Protein AF-A0A962T170-F1 (afdb_monomer_lite)

Sequence (82 aa):
MTTYFVTRHPGAVDWAATEGLIVDIQAAHLDPQIIQAGDTVIGTLPIHLAAQVCERGGRYLHLSMEIPQEARGCELTVADLR

Foldseek 3Di:
DFEEEADPAVLVVVVCVVVVPDGPYYYPDDDLVVAAADYEYEEADDPVSCVSNVVRNYHYHYDDAPQPPVCPPPRDDNVRRD

pLDDT: mean 87.75, std 12.23, range [56.59, 98.31]

Structure (mmCIF, N/CA/C/O backbone):
data_AF-A0A962T170-F1
#
_entry.id   AF-A0A962T170-F1
#
loop_
_atom_site.group_PDB
_atom_site.id
_atom_site.type_symbol
_atom_site.label_atom_id
_atom_site.label_alt_id
_atom_site.label_comp_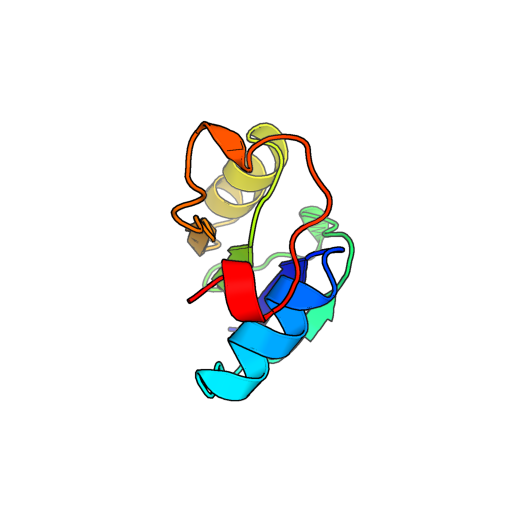id
_atom_site.label_asym_id
_atom_site.label_entity_id
_atom_site.label_seq_id
_atom_site.pdbx_PDB_ins_code
_atom_site.Cartn_x
_atom_site.Cartn_y
_atom_site.Cartn_z
_atom_site.occupancy
_atom_site.B_iso_or_equiv
_atom_site.auth_seq_id
_atom_site.auth_comp_id
_atom_site.auth_asym_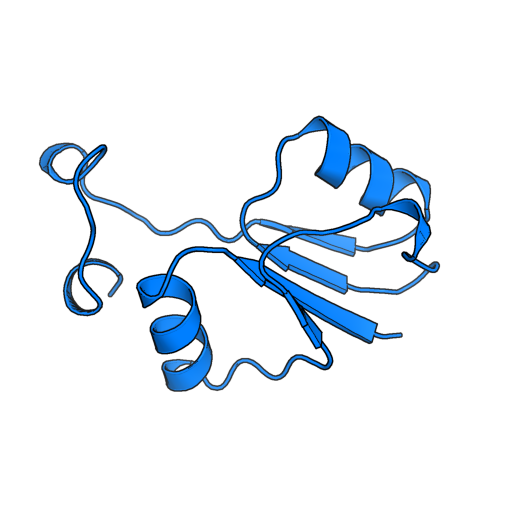id
_atom_site.auth_atom_id
_atom_site.pdbx_PDB_model_num
ATOM 1 N N . MET A 1 1 ? -15.074 2.966 6.411 1.00 92.12 1 MET A N 1
ATOM 2 C CA . MET A 1 1 ? -14.074 2.034 5.871 1.00 92.12 1 MET A CA 1
ATOM 3 C C . MET A 1 1 ? -13.679 2.567 4.520 1.00 92.12 1 MET A C 1
ATOM 5 O O . MET A 1 1 ? -14.512 2.559 3.624 1.00 92.12 1 MET A O 1
ATOM 9 N N . THR A 1 2 ? -12.456 3.068 4.435 1.00 97.62 2 THR A N 1
ATOM 10 C CA . THR A 1 2 ? -11.868 3.677 3.244 1.00 97.62 2 THR A CA 1
ATOM 11 C C . THR A 1 2 ? -10.704 2.810 2.772 1.00 97.62 2 THR A C 1
ATOM 13 O O . THR A 1 2 ? -9.893 2.356 3.584 1.00 97.62 2 THR A O 1
ATOM 16 N N . THR A 1 3 ? -10.616 2.570 1.468 1.00 97.56 3 THR A N 1
ATOM 17 C CA . THR A 1 3 ? -9.506 1.867 0.823 1.00 97.56 3 THR A CA 1
ATOM 18 C C . THR A 1 3 ? -8.565 2.878 0.181 1.00 97.56 3 THR A C 1
ATOM 20 O O . THR A 1 3 ? -8.931 3.584 -0.758 1.00 97.56 3 THR A O 1
ATOM 23 N N . TYR A 1 4 ? -7.335 2.928 0.678 1.00 97.88 4 TYR A N 1
ATOM 24 C CA . TYR A 1 4 ? -6.263 3.773 0.174 1.00 97.88 4 TYR A CA 1
ATOM 25 C C . TYR A 1 4 ? -5.336 2.966 -0.734 1.00 97.88 4 TYR A C 1
ATOM 27 O O . TYR A 1 4 ? -4.897 1.880 -0.355 1.00 97.88 4 TYR A O 1
ATOM 35 N N . PHE A 1 5 ? -4.965 3.526 -1.882 1.00 97.00 5 PHE A N 1
ATOM 36 C CA . PHE A 1 5 ? -3.856 3.053 -2.705 1.00 97.00 5 PHE A CA 1
ATOM 37 C C . PHE A 1 5 ? -2.716 4.066 -2.669 1.00 97.00 5 PHE A C 1
ATOM 39 O O . PHE A 1 5 ? -2.844 5.186 -3.170 1.00 97.00 5 PHE A O 1
ATOM 46 N N . VAL A 1 6 ? -1.603 3.683 -2.045 1.00 96.19 6 VAL A N 1
ATOM 47 C CA . VAL A 1 6 ? -0.463 4.567 -1.805 1.00 96.19 6 VAL A CA 1
ATOM 48 C C . VAL A 1 6 ? 0.706 4.158 -2.689 1.00 96.19 6 VAL A C 1
ATOM 50 O O . VAL A 1 6 ? 1.403 3.178 -2.418 1.00 96.19 6 VAL A O 1
ATOM 53 N N . THR A 1 7 ? 0.937 4.926 -3.751 1.00 91.81 7 THR A N 1
ATOM 54 C CA . THR A 1 7 ? 2.062 4.716 -4.663 1.00 91.81 7 THR A CA 1
ATOM 55 C C . THR A 1 7 ? 2.483 6.014 -5.340 1.00 91.81 7 THR A C 1
ATOM 57 O O . THR A 1 7 ? 1.660 6.850 -5.707 1.00 91.81 7 THR A O 1
ATOM 60 N N . ARG A 1 8 ? 3.793 6.164 -5.542 1.00 88.06 8 ARG A N 1
ATOM 61 C CA . ARG A 1 8 ? 4.392 7.219 -6.376 1.00 88.06 8 ARG A CA 1
ATOM 62 C C . ARG A 1 8 ? 4.789 6.725 -7.769 1.00 88.06 8 ARG A C 1
ATOM 64 O O . ARG A 1 8 ? 5.283 7.513 -8.564 1.00 88.06 8 ARG A O 1
ATOM 71 N N . HIS A 1 9 ? 4.653 5.424 -8.029 1.00 84.81 9 HIS A N 1
ATOM 72 C CA . HIS A 1 9 ? 5.126 4.787 -9.253 1.00 84.81 9 HIS A CA 1
ATOM 73 C C . HIS A 1 9 ? 4.001 4.745 -10.293 1.00 84.81 9 HIS A C 1
ATOM 75 O O . HIS A 1 9 ? 3.005 4.063 -10.039 1.00 84.81 9 HIS A O 1
ATOM 81 N N . PRO A 1 10 ? 4.154 5.404 -11.458 1.00 79.88 10 PRO A N 1
ATOM 82 C CA . PRO A 1 10 ? 3.141 5.395 -12.515 1.00 79.88 10 PRO A CA 1
ATOM 83 C C . PRO A 1 10 ? 2.761 3.978 -12.956 1.00 79.88 10 PRO A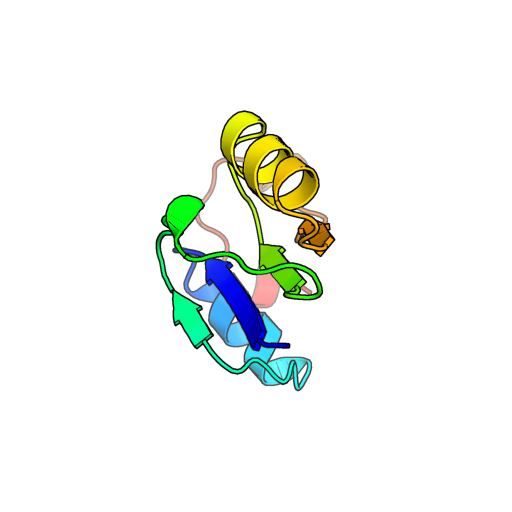 C 1
ATOM 85 O O . PRO A 1 10 ? 1.581 3.667 -13.046 1.00 79.88 10 PRO A O 1
ATOM 88 N N . GLY A 1 11 ? 3.740 3.074 -13.082 1.00 81.25 11 GLY A N 1
ATOM 89 C CA . GLY A 1 11 ? 3.473 1.681 -13.451 1.00 81.25 11 GLY A CA 1
ATOM 90 C C . GLY A 1 11 ? 2.560 0.935 -12.470 1.00 81.25 11 GLY A C 1
ATOM 91 O O . GLY A 1 11 ? 1.750 0.121 -12.894 1.00 81.25 11 GLY A O 1
ATOM 92 N N . ALA A 1 12 ? 2.621 1.249 -11.172 1.00 84.69 12 ALA A N 1
ATOM 93 C CA . ALA A 1 12 ? 1.720 0.653 -10.182 1.00 84.69 12 ALA A CA 1
ATOM 94 C C . ALA A 1 12 ? 0.292 1.218 -10.277 1.00 84.69 12 ALA A C 1
ATOM 96 O O . ALA A 1 12 ? -0.664 0.517 -9.956 1.00 84.69 12 ALA A O 1
ATOM 97 N N . VAL A 1 13 ? 0.143 2.476 -10.709 1.00 85.88 13 VAL A N 1
ATOM 98 C CA . VAL A 1 13 ? -1.164 3.094 -10.987 1.00 85.88 13 VAL A CA 1
ATOM 99 C C . VAL A 1 13 ? -1.803 2.438 -12.203 1.00 85.88 13 VAL A C 1
ATOM 101 O O . VAL A 1 13 ? -2.952 2.010 -12.131 1.00 85.88 13 VAL A O 1
ATOM 104 N N . ASP A 1 14 ? -1.037 2.309 -13.285 1.00 85.06 14 ASP A N 1
ATOM 105 C CA . ASP A 1 14 ? -1.501 1.673 -14.515 1.00 85.06 14 ASP A CA 1
ATOM 106 C C . ASP A 1 14 ? -1.866 0.204 -14.267 1.00 85.06 14 ASP A C 1
ATOM 108 O O . ASP A 1 14 ? -2.946 -0.231 -14.661 1.00 85.06 14 ASP A O 1
ATOM 112 N N . TRP A 1 15 ? -1.022 -0.534 -13.536 1.00 86.06 15 TRP A N 1
ATOM 113 C CA . TRP A 1 15 ? -1.303 -1.909 -13.114 1.00 86.06 15 TRP A CA 1
ATOM 114 C C . TRP A 1 15 ? -2.602 -2.010 -12.298 1.00 86.06 15 TRP A C 1
ATOM 116 O O . TRP A 1 15 ? -3.465 -2.833 -12.595 1.00 86.06 15 TRP A O 1
ATOM 126 N N . ALA A 1 16 ? -2.795 -1.138 -11.303 1.00 88.12 16 ALA A N 1
ATOM 127 C CA . ALA A 1 16 ? -4.010 -1.139 -10.488 1.00 88.12 16 ALA A CA 1
ATOM 128 C C . ALA A 1 16 ? -5.268 -0.881 -11.333 1.00 88.12 16 ALA A C 1
ATOM 130 O O . ALA A 1 16 ? -6.303 -1.511 -11.109 1.00 88.12 16 ALA A O 1
ATOM 131 N N . ALA A 1 17 ? -5.174 0.004 -12.331 1.00 86.75 17 ALA A N 1
ATOM 132 C CA . ALA A 1 17 ? -6.258 0.258 -13.270 1.00 86.75 17 ALA A CA 1
ATOM 133 C C . ALA A 1 17 ? -6.549 -0.955 -14.170 1.00 86.75 17 ALA A C 1
ATOM 135 O O . ALA A 1 17 ? -7.719 -1.268 -14.395 1.00 86.75 17 ALA A O 1
ATOM 136 N N . THR A 1 18 ? -5.523 -1.664 -14.657 1.00 86.62 18 THR A N 1
ATOM 137 C CA . THR A 1 18 ? -5.717 -2.863 -15.492 1.00 86.62 18 THR A CA 1
ATOM 138 C C . THR A 1 18 ? -6.307 -4.037 -14.721 1.00 86.62 18 THR A C 1
ATOM 140 O O . THR A 1 18 ? -7.125 -4.767 -15.273 1.00 86.62 18 THR A O 1
ATOM 143 N N . GLU A 1 19 ? -5.949 -4.186 -13.446 1.00 87.12 19 GLU A N 1
ATOM 144 C CA . GLU A 1 19 ? -6.491 -5.228 -12.565 1.00 87.12 19 GLU A CA 1
ATOM 145 C C . GLU A 1 19 ? -7.897 -4.893 -12.033 1.00 87.12 19 GLU A C 1
ATOM 147 O O . GLU A 1 19 ? -8.526 -5.710 -11.360 1.00 87.12 19 GLU A O 1
ATOM 152 N N . GLY A 1 20 ? -8.413 -3.691 -12.318 1.00 89.69 20 GLY A N 1
ATOM 153 C CA . GLY A 1 20 ? -9.717 -3.245 -11.829 1.00 89.69 20 GLY A CA 1
ATOM 154 C C . GLY A 1 20 ? -9.749 -3.028 -10.315 1.00 89.69 20 GLY A C 1
ATOM 155 O O . GLY A 1 20 ? -10.787 -3.234 -9.684 1.00 89.69 20 GLY A O 1
ATOM 156 N N . LEU A 1 21 ? -8.621 -2.628 -9.717 1.00 89.50 21 LEU A N 1
ATOM 157 C CA . LEU A 1 21 ? -8.531 -2.356 -8.288 1.00 89.50 21 LEU A CA 1
ATOM 158 C C . LEU A 1 21 ? -9.415 -1.155 -7.919 1.00 89.50 21 LEU A C 1
ATOM 160 O O . LEU A 1 21 ? -9.150 -0.020 -8.312 1.00 89.50 21 LEU A O 1
ATOM 164 N N . ILE A 1 22 ? -10.458 -1.403 -7.126 1.00 90.88 22 ILE A N 1
ATOM 165 C CA . ILE A 1 22 ? -11.360 -0.358 -6.634 1.00 90.88 22 ILE A CA 1
ATOM 166 C C . ILE A 1 22 ? -10.787 0.212 -5.338 1.00 90.88 22 ILE A C 1
ATOM 168 O O . ILE A 1 22 ? -10.708 -0.489 -4.327 1.00 90.88 22 ILE A O 1
ATOM 172 N N . VAL A 1 23 ? -10.417 1.490 -5.365 1.00 94.31 23 VAL A N 1
ATOM 173 C CA . VAL A 1 23 ? -9.952 2.244 -4.195 1.00 94.31 23 VAL A CA 1
ATOM 174 C C . VAL A 1 23 ? -10.703 3.564 -4.081 1.00 94.31 23 VAL A C 1
ATOM 176 O O . VAL A 1 23 ? -11.098 4.149 -5.087 1.00 94.31 23 VAL A O 1
ATOM 179 N N . ASP A 1 24 ? -10.880 4.043 -2.853 1.00 96.69 24 ASP A N 1
ATOM 180 C CA . ASP A 1 24 ? -11.548 5.316 -2.578 1.00 96.69 24 ASP A CA 1
ATOM 181 C C . ASP A 1 24 ? -10.579 6.493 -2.735 1.00 96.69 24 ASP A C 1
ATOM 183 O O . ASP A 1 24 ? -10.956 7.572 -3.191 1.00 96.69 24 ASP A O 1
ATOM 187 N N . ILE A 1 25 ? -9.316 6.292 -2.337 1.00 96.00 25 ILE A N 1
ATOM 188 C CA . ILE A 1 25 ? -8.294 7.340 -2.324 1.00 96.00 25 ILE A CA 1
ATOM 189 C C . ILE A 1 25 ? -6.997 6.801 -2.912 1.00 96.00 25 ILE A C 1
ATOM 191 O O . ILE A 1 25 ? -6.381 5.893 -2.359 1.00 96.00 25 ILE A O 1
ATOM 195 N N . GLN A 1 26 ? -6.534 7.424 -3.993 1.00 95.00 26 GLN A N 1
ATOM 196 C CA . GLN A 1 26 ? -5.187 7.229 -4.517 1.00 95.00 26 GLN A CA 1
ATOM 197 C C . GLN A 1 26 ? -4.293 8.394 -4.080 1.00 95.00 26 GLN A C 1
ATOM 199 O O . GLN A 1 26 ? -4.628 9.557 -4.303 1.00 95.00 26 GLN A O 1
ATOM 204 N N . ALA A 1 27 ? -3.146 8.094 -3.472 1.00 94.50 27 ALA A N 1
ATOM 205 C CA . ALA A 1 27 ? -2.221 9.110 -2.979 1.00 94.50 27 ALA A CA 1
ATOM 206 C C . ALA A 1 27 ? -0.756 8.708 -3.183 1.00 94.50 27 ALA A C 1
ATOM 208 O O . ALA A 1 27 ? -0.396 7.538 -3.115 1.00 94.50 27 ALA A O 1
ATOM 209 N N . ALA A 1 28 ? 0.122 9.693 -3.378 1.00 93.00 28 ALA A N 1
ATOM 210 C CA . ALA A 1 28 ? 1.566 9.450 -3.444 1.00 93.00 28 ALA A CA 1
ATOM 211 C C . ALA A 1 28 ? 2.202 9.236 -2.059 1.00 93.00 28 ALA A C 1
ATOM 213 O O . ALA A 1 28 ? 3.242 8.591 -1.940 1.00 93.00 28 ALA A O 1
ATOM 214 N N . HIS A 1 29 ? 1.578 9.788 -1.017 1.00 94.06 29 HIS A N 1
ATOM 215 C CA . HIS A 1 29 ? 2.047 9.744 0.363 1.00 94.06 29 HIS A CA 1
ATOM 216 C C . HIS A 1 29 ? 0.871 9.462 1.293 1.00 94.06 29 HIS A C 1
ATOM 218 O O . HIS A 1 29 ? -0.256 9.867 1.008 1.00 94.06 29 HIS A O 1
ATOM 224 N N . LEU A 1 30 ? 1.156 8.807 2.415 1.00 96.00 30 LEU A N 1
ATOM 225 C CA . LEU A 1 30 ? 0.190 8.577 3.478 1.00 96.00 30 LEU A CA 1
ATOM 226 C C . LEU A 1 30 ? 0.614 9.338 4.729 1.00 96.00 30 LEU A C 1
ATOM 228 O O . LEU A 1 30 ? 1.720 9.127 5.227 1.00 96.00 30 LEU A O 1
ATOM 232 N N . ASP A 1 31 ? -0.288 10.157 5.259 1.00 96.44 31 ASP A N 1
ATOM 233 C CA . ASP A 1 31 ? -0.229 10.556 6.660 1.00 96.44 31 ASP A CA 1
ATOM 234 C C . ASP A 1 31 ? -0.967 9.491 7.488 1.00 96.44 31 ASP A C 1
ATOM 236 O O . ASP A 1 31 ? -2.190 9.395 7.395 1.00 96.44 31 ASP A O 1
ATOM 240 N N . PRO A 1 32 ? -0.274 8.663 8.287 1.00 93.56 32 PRO A N 1
ATOM 241 C CA . PRO A 1 32 ? -0.927 7.605 9.049 1.00 93.56 32 PRO A CA 1
ATOM 242 C C . PRO A 1 32 ? -1.907 8.143 10.103 1.00 93.56 32 PRO A C 1
ATOM 244 O O . PRO A 1 32 ? -2.733 7.374 10.583 1.00 93.56 32 PRO A O 1
ATOM 247 N N . GLN A 1 33 ? -1.861 9.434 10.463 1.00 96.56 33 GLN A N 1
ATOM 248 C CA . GLN A 1 33 ? -2.792 10.035 11.426 1.00 96.56 33 GLN A CA 1
ATOM 249 C C . GLN A 1 33 ? -4.244 10.054 10.934 1.00 96.56 33 GLN A C 1
ATOM 251 O O . GLN A 1 33 ? -5.153 10.100 11.760 1.0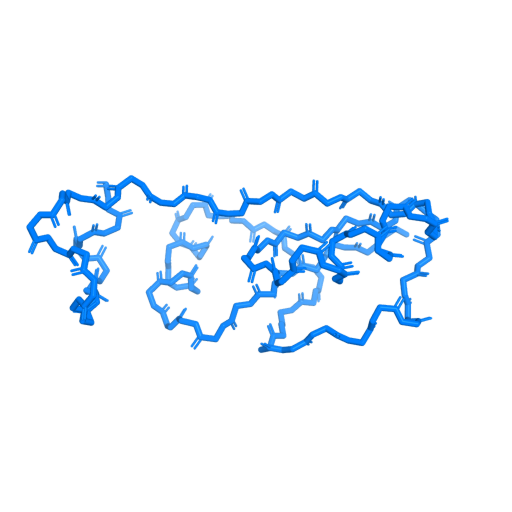0 96.56 33 GLN A O 1
ATOM 256 N N . ILE A 1 34 ? -4.475 10.001 9.618 1.00 97.00 34 ILE A N 1
ATOM 257 C CA . ILE A 1 34 ? -5.832 10.033 9.047 1.00 97.00 34 ILE A CA 1
ATOM 258 C C . ILE A 1 34 ? -6.530 8.669 9.087 1.00 97.00 34 ILE A C 1
ATOM 260 O O . ILE A 1 34 ? -7.729 8.590 8.828 1.00 97.00 34 ILE A O 1
ATOM 264 N N . ILE A 1 35 ? -5.785 7.597 9.375 1.00 98.06 35 ILE A N 1
ATOM 265 C CA . ILE A 1 35 ? -6.290 6.225 9.327 1.00 98.06 35 ILE A CA 1
ATOM 266 C C . ILE A 1 35 ? -7.249 5.969 10.481 1.00 98.06 35 ILE A C 1
ATOM 268 O O . ILE A 1 35 ? -6.912 6.187 11.647 1.00 98.06 35 ILE A O 1
ATOM 272 N N . GLN A 1 36 ? -8.423 5.439 10.144 1.00 97.94 36 GLN A N 1
ATOM 273 C CA . GLN A 1 36 ? -9.401 4.966 11.111 1.00 97.94 36 GLN A CA 1
ATOM 274 C C . GLN A 1 36 ? -9.434 3.437 11.173 1.00 97.94 36 GLN A C 1
ATOM 276 O O . GLN A 1 36 ? -9.045 2.734 10.236 1.00 97.94 36 GLN A O 1
ATOM 281 N N . ALA A 1 37 ? -9.924 2.910 12.295 1.00 98.00 37 ALA A N 1
ATOM 282 C CA . ALA A 1 37 ? -10.094 1.476 12.464 1.00 98.00 37 ALA A CA 1
ATOM 283 C C . ALA A 1 37 ? -11.002 0.902 11.362 1.00 98.00 37 ALA A C 1
ATOM 285 O O . ALA A 1 37 ? -12.094 1.410 11.102 1.00 98.00 37 ALA A O 1
ATOM 286 N N . GLY A 1 38 ? -10.540 -0.173 10.725 1.00 97.69 38 GLY A N 1
ATOM 287 C CA . GLY A 1 38 ? -11.213 -0.817 9.600 1.00 97.69 38 GLY A CA 1
ATOM 288 C C . GLY A 1 38 ? -10.815 -0.294 8.218 1.00 97.69 38 GLY A C 1
ATOM 289 O O . GLY A 1 38 ? -11.154 -0.949 7.237 1.00 97.69 38 GLY A O 1
ATOM 290 N N . ASP A 1 39 ? -10.084 0.819 8.101 1.00 98.31 39 ASP A N 1
ATOM 291 C CA . ASP A 1 39 ? -9.552 1.269 6.808 1.00 98.31 39 ASP A CA 1
ATOM 292 C C . ASP A 1 39 ? -8.541 0.269 6.239 1.00 98.31 39 ASP A C 1
ATOM 294 O O . ASP A 1 39 ? -7.862 -0.444 6.979 1.00 98.31 39 ASP A O 1
ATOM 298 N N . THR A 1 40 ? -8.420 0.217 4.912 1.00 98.25 40 THR A N 1
ATOM 299 C CA . THR A 1 40 ? -7.438 -0.627 4.221 1.00 98.25 40 THR A CA 1
ATOM 300 C C . THR A 1 40 ? -6.444 0.244 3.473 1.00 98.25 40 THR A C 1
ATOM 302 O O . THR A 1 40 ? -6.832 1.142 2.738 1.00 98.25 40 THR A O 1
ATOM 305 N N . VAL A 1 41 ? -5.154 -0.033 3.630 1.00 98.19 41 VAL A N 1
ATOM 306 C CA . VAL A 1 41 ? -4.067 0.672 2.951 1.00 98.19 41 VAL A CA 1
ATOM 307 C C . VAL A 1 41 ? -3.295 -0.320 2.097 1.00 98.19 41 VAL A C 1
ATOM 309 O O . VAL A 1 41 ? -2.697 -1.255 2.624 1.00 98.19 41 VAL A O 1
ATOM 312 N N . ILE A 1 42 ? -3.294 -0.101 0.787 1.00 96.88 42 ILE A N 1
ATOM 313 C CA . ILE A 1 42 ? -2.614 -0.920 -0.216 1.00 96.88 42 ILE A CA 1
ATOM 314 C C . ILE A 1 42 ? -1.424 -0.131 -0.757 1.00 96.88 42 ILE A C 1
ATOM 316 O O . ILE A 1 42 ? -1.584 1.019 -1.159 1.00 96.88 42 ILE A O 1
ATOM 320 N N . GLY A 1 43 ? -0.233 -0.725 -0.794 1.00 94.31 43 GLY A N 1
ATOM 321 C CA . GLY A 1 43 ? 0.930 -0.097 -1.425 1.00 94.31 43 GLY A CA 1
ATOM 322 C C . GLY A 1 43 ? 2.266 -0.528 -0.838 1.00 94.31 43 GLY A C 1
ATOM 323 O O . GLY A 1 43 ? 2.364 -1.500 -0.090 1.00 94.31 43 GLY A O 1
ATOM 324 N N . THR A 1 44 ? 3.316 0.217 -1.169 1.00 91.56 44 THR A N 1
ATOM 325 C CA . THR A 1 44 ? 4.680 -0.027 -0.682 1.00 91.56 44 THR A CA 1
ATOM 326 C C . THR A 1 44 ? 5.052 1.078 0.304 1.00 91.56 44 THR A C 1
ATOM 328 O O . THR A 1 44 ? 5.555 2.132 -0.083 1.00 91.56 44 THR A O 1
ATOM 331 N N . LEU A 1 45 ? 4.782 0.857 1.593 1.00 93.44 45 LEU A N 1
ATOM 332 C CA . LEU A 1 45 ? 5.103 1.814 2.653 1.00 93.44 45 LEU A CA 1
ATOM 333 C C . LEU A 1 45 ? 6.422 1.474 3.363 1.00 93.44 45 LEU A C 1
ATOM 335 O O . LEU A 1 45 ? 6.716 0.295 3.579 1.00 93.44 45 LEU A O 1
ATOM 339 N N . PRO A 1 46 ? 7.185 2.489 3.820 1.00 94.00 46 PRO A N 1
ATOM 340 C CA . PRO A 1 46 ? 8.185 2.299 4.861 1.00 94.00 46 PRO A CA 1
ATOM 341 C C . PRO A 1 46 ? 7.594 1.541 6.052 1.00 94.00 46 PRO A C 1
ATOM 343 O O . PRO A 1 46 ? 6.482 1.836 6.495 1.00 94.00 46 PRO A O 1
ATOM 346 N N . ILE A 1 47 ? 8.357 0.596 6.607 1.00 95.88 47 ILE A N 1
ATOM 347 C CA . ILE A 1 47 ? 7.853 -0.336 7.629 1.00 95.88 47 ILE A CA 1
ATOM 348 C C . ILE A 1 47 ? 7.252 0.366 8.857 1.00 95.88 47 ILE A C 1
ATOM 350 O O . ILE A 1 47 ? 6.256 -0.092 9.407 1.00 95.88 47 ILE A O 1
ATOM 354 N N . HIS A 1 48 ? 7.798 1.521 9.248 1.00 96.94 48 HIS A N 1
ATOM 355 C CA . HIS A 1 48 ? 7.285 2.300 10.376 1.00 96.94 48 HIS A CA 1
ATOM 356 C C . HIS A 1 48 ? 5.905 2.927 10.102 1.00 96.94 48 HIS A C 1
ATOM 358 O O . HIS A 1 48 ? 5.134 3.112 11.039 1.00 96.94 48 HIS A O 1
ATOM 364 N N . LEU A 1 49 ? 5.568 3.241 8.844 1.00 97.25 49 LEU A N 1
ATOM 365 C CA . LEU A 1 49 ? 4.229 3.717 8.475 1.00 97.25 49 LEU A CA 1
ATOM 366 C C . LEU A 1 49 ? 3.236 2.556 8.424 1.00 97.25 49 LEU A C 1
ATOM 368 O O . LEU A 1 49 ? 2.121 2.693 8.912 1.00 97.25 49 LEU A O 1
ATOM 372 N N . ALA A 1 50 ? 3.653 1.399 7.905 1.00 97.56 50 ALA A N 1
ATOM 373 C CA . ALA A 1 50 ? 2.833 0.189 7.931 1.00 97.56 50 ALA A CA 1
ATOM 374 C C . ALA A 1 50 ? 2.469 -0.227 9.370 1.00 97.56 50 ALA A C 1
ATOM 376 O O . ALA A 1 50 ? 1.309 -0.514 9.651 1.00 97.56 50 ALA A O 1
ATOM 377 N N . ALA A 1 51 ? 3.434 -0.186 10.296 1.00 98.06 51 ALA A N 1
ATOM 378 C CA . ALA A 1 51 ? 3.183 -0.439 11.716 1.00 98.06 51 ALA A CA 1
ATOM 379 C C . ALA A 1 51 ? 2.140 0.534 12.293 1.00 98.06 51 ALA A C 1
ATOM 381 O O . ALA A 1 51 ? 1.182 0.109 12.931 1.00 98.06 51 ALA A O 1
ATOM 382 N N . GLN A 1 52 ? 2.273 1.824 11.984 1.00 98.25 52 GLN A N 1
ATOM 383 C CA . GLN A 1 52 ? 1.348 2.870 12.419 1.00 98.25 52 GLN A CA 1
ATOM 384 C C . GLN A 1 52 ? -0.077 2.735 11.857 1.00 98.25 52 GLN A C 1
ATOM 386 O O . GLN A 1 52 ? -1.028 3.152 12.520 1.00 98.25 52 GLN A O 1
ATOM 391 N N . VAL A 1 53 ? -0.239 2.182 10.650 1.00 98.25 53 VAL A N 1
ATOM 392 C CA . VAL A 1 53 ? -1.555 1.820 10.094 1.00 98.25 53 VAL A CA 1
ATOM 393 C C . VAL A 1 53 ? -2.183 0.717 10.946 1.00 98.25 53 VAL A C 1
ATOM 395 O O . VAL A 1 53 ? -3.321 0.857 11.394 1.00 98.25 53 VAL A O 1
ATOM 398 N N . CYS A 1 54 ? -1.425 -0.350 11.215 1.00 98.00 54 CYS A N 1
ATOM 399 C CA . CYS A 1 54 ? -1.891 -1.488 12.007 1.00 98.00 54 CYS A CA 1
ATOM 400 C C . CYS A 1 54 ? -2.227 -1.100 13.456 1.00 98.00 54 CYS A C 1
ATOM 402 O O . CYS A 1 54 ? -3.260 -1.518 13.973 1.00 98.00 54 CYS A O 1
ATOM 404 N N . GLU A 1 55 ? -1.406 -0.265 14.103 1.00 98.25 55 GLU A N 1
ATOM 405 C CA . GLU A 1 55 ? -1.649 0.237 15.467 1.00 98.25 55 GLU A CA 1
ATOM 406 C C . GLU A 1 55 ? -2.968 1.011 15.590 1.00 98.25 55 GLU A C 1
ATOM 408 O O . GLU A 1 55 ? -3.627 0.953 16.626 1.00 98.25 55 GLU A O 1
ATOM 413 N N . ARG A 1 56 ? -3.391 1.699 14.523 1.00 98.06 56 ARG A N 1
ATOM 414 C CA . ARG A 1 56 ? -4.670 2.428 14.467 1.00 98.06 56 ARG A CA 1
ATOM 415 C C . ARG A 1 56 ? -5.870 1.540 14.135 1.00 98.06 56 ARG A C 1
ATOM 417 O O . ARG A 1 56 ? -6.986 2.037 14.002 1.00 98.06 56 ARG A O 1
ATOM 424 N N . GLY A 1 57 ? -5.661 0.232 13.994 1.00 98.06 57 GLY A N 1
ATOM 425 C CA . GLY A 1 57 ? -6.696 -0.719 13.595 1.00 98.06 57 GLY A CA 1
ATOM 426 C C . GLY A 1 57 ? -6.993 -0.711 12.094 1.00 98.06 57 GLY A C 1
ATOM 427 O O . GLY A 1 57 ? -8.015 -1.259 11.679 1.00 98.06 57 GLY A O 1
ATOM 428 N N . GLY A 1 58 ? -6.135 -0.088 11.283 1.00 98.06 58 GLY A N 1
ATOM 429 C CA . GLY A 1 58 ? -6.171 -0.218 9.832 1.00 98.06 58 GLY A CA 1
ATOM 430 C C . GLY A 1 58 ? -5.539 -1.536 9.374 1.00 98.06 58 GLY A C 1
ATOM 431 O O . GLY A 1 58 ? -4.695 -2.123 10.052 1.00 98.06 58 GLY A O 1
ATOM 432 N N . ARG A 1 59 ? -5.926 -2.006 8.192 1.00 98.12 59 ARG A N 1
ATOM 433 C CA . ARG A 1 59 ? -5.341 -3.172 7.530 1.00 98.12 59 ARG A CA 1
ATOM 434 C C . ARG A 1 59 ? -4.328 -2.715 6.491 1.00 98.12 59 ARG A C 1
ATOM 436 O O . ARG A 1 59 ? -4.685 -2.021 5.546 1.00 98.12 59 ARG A O 1
ATOM 443 N N . TYR A 1 60 ? -3.082 -3.157 6.616 1.00 97.94 60 TYR A N 1
ATOM 444 C CA . TYR A 1 60 ? -2.061 -2.920 5.599 1.00 97.94 60 TYR A CA 1
ATOM 445 C C .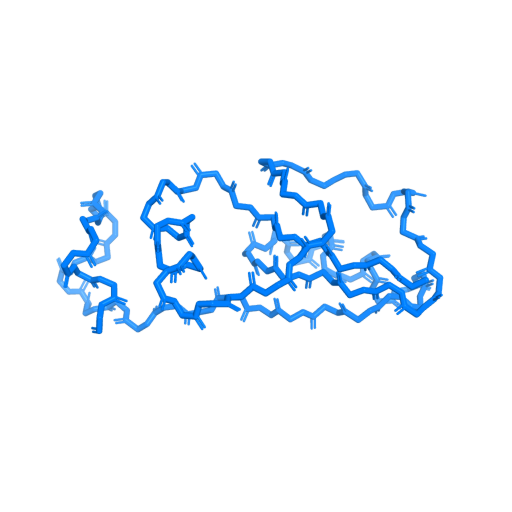 TYR A 1 60 ? -1.922 -4.118 4.651 1.00 97.94 60 TYR A C 1
ATOM 447 O O . TYR A 1 60 ? -1.810 -5.262 5.093 1.00 97.94 60 TYR A O 1
ATOM 455 N N . LEU A 1 61 ? -1.912 -3.844 3.347 1.00 95.94 61 LEU A N 1
ATOM 456 C CA . LEU A 1 61 ? -1.647 -4.790 2.269 1.00 95.94 61 LEU A CA 1
ATOM 457 C C . LEU A 1 61 ? -0.433 -4.299 1.478 1.00 95.94 61 LEU A C 1
ATOM 459 O O . LEU A 1 61 ? -0.468 -3.245 0.842 1.00 95.94 61 LEU A O 1
ATOM 463 N N . HIS A 1 62 ? 0.656 -5.064 1.524 1.00 94.44 62 HIS A N 1
ATOM 464 C CA . HIS A 1 62 ? 1.864 -4.700 0.799 1.00 94.44 62 HIS A CA 1
ATOM 465 C C . HIS A 1 62 ? 1.713 -5.012 -0.689 1.00 94.44 62 HIS A C 1
ATOM 467 O O . HIS A 1 62 ? 1.495 -6.167 -1.055 1.00 94.44 62 HIS A O 1
ATOM 473 N N . LEU A 1 63 ? 1.878 -4.000 -1.540 1.00 88.44 63 LEU A N 1
ATOM 474 C CA . LEU A 1 63 ? 2.047 -4.232 -2.968 1.00 88.44 63 LEU A CA 1
ATOM 475 C C . LEU A 1 63 ? 3.483 -4.704 -3.210 1.00 88.44 63 LEU A C 1
ATOM 477 O O . LEU A 1 63 ? 4.428 -3.920 -3.094 1.00 88.44 63 LEU A O 1
ATOM 481 N N . SER A 1 64 ? 3.621 -5.987 -3.532 1.00 83.19 64 SER A N 1
ATOM 482 C CA . SER A 1 64 ? 4.870 -6.597 -3.977 1.00 83.19 64 SER A CA 1
ATOM 483 C C . SER A 1 64 ? 4.714 -6.999 -5.432 1.00 83.19 64 SER A C 1
ATOM 485 O O . SER A 1 64 ? 3.828 -7.781 -5.760 1.00 83.19 64 SER A O 1
ATOM 487 N N . MET A 1 65 ? 5.584 -6.477 -6.287 1.00 73.50 65 MET A N 1
ATOM 488 C CA . MET A 1 65 ? 5.674 -6.874 -7.690 1.00 73.50 65 MET A CA 1
ATOM 489 C C . MET A 1 65 ? 6.910 -7.764 -7.824 1.00 73.50 65 MET A C 1
ATOM 491 O O . MET A 1 65 ? 7.977 -7.421 -7.302 1.00 73.50 65 MET A O 1
ATOM 495 N N . GLU A 1 66 ? 6.770 -8.930 -8.453 1.00 69.06 66 GLU A N 1
ATOM 496 C CA . GLU A 1 66 ? 7.898 -9.833 -8.688 1.00 69.06 66 GLU A CA 1
ATOM 497 C C . GLU A 1 66 ? 8.788 -9.264 -9.791 1.00 69.06 66 GLU A C 1
ATOM 499 O O . GLU A 1 66 ? 8.606 -9.522 -10.972 1.00 69.06 66 GLU A O 1
ATOM 504 N N . ILE A 1 67 ? 9.761 -8.450 -9.390 1.00 66.19 67 ILE A N 1
ATOM 505 C CA . ILE A 1 67 ? 10.712 -7.845 -10.320 1.00 66.19 67 ILE A CA 1
ATOM 506 C C . ILE A 1 67 ? 11.912 -8.796 -10.468 1.00 66.19 67 ILE A C 1
ATOM 508 O O . ILE A 1 67 ? 12.575 -9.088 -9.452 1.00 66.19 67 ILE A O 1
ATOM 512 N N . PRO A 1 68 ? 12.236 -9.252 -11.698 1.00 70.31 68 PRO A N 1
ATOM 513 C CA . PRO A 1 68 ? 13.435 -10.040 -11.971 1.00 70.31 68 PRO A CA 1
ATOM 514 C C . PRO A 1 68 ? 14.678 -9.370 -11.385 1.00 70.31 68 PRO A C 1
ATOM 516 O O . PRO A 1 68 ? 14.793 -8.146 -11.398 1.00 70.31 68 PRO A O 1
ATOM 519 N N . GLN A 1 69 ? 15.625 -10.155 -10.859 1.00 70.62 69 GLN A N 1
ATOM 520 C CA . GLN A 1 69 ? 16.805 -9.617 -10.162 1.00 70.62 69 GLN A CA 1
ATOM 521 C C . GLN A 1 69 ? 17.566 -8.578 -10.998 1.00 70.62 69 GLN A C 1
ATOM 523 O O . GLN A 1 69 ? 18.017 -7.570 -10.463 1.00 70.62 69 GLN A O 1
ATOM 528 N N . GLU A 1 70 ? 17.666 -8.829 -12.297 1.00 76.19 70 GLU A N 1
ATOM 529 C CA . GLU A 1 70 ? 18.326 -7.989 -13.295 1.00 76.19 70 GLU A CA 1
ATOM 530 C C . GLU A 1 70 ? 17.588 -6.682 -13.618 1.00 76.19 70 GLU A C 1
ATOM 532 O O . GLU A 1 70 ? 18.216 -5.733 -14.076 1.00 76.19 70 GLU A O 1
ATOM 537 N N . ALA A 1 71 ? 16.294 -6.593 -13.304 1.00 66.00 71 ALA A N 1
ATOM 538 C CA . ALA A 1 71 ? 15.482 -5.387 -13.469 1.00 66.00 71 ALA A CA 1
ATOM 539 C C . ALA A 1 71 ? 15.355 -4.564 -12.168 1.00 66.00 71 ALA A C 1
ATOM 541 O O . ALA A 1 71 ? 14.772 -3.477 -12.154 1.00 66.00 71 ALA A O 1
ATOM 542 N N . ARG A 1 72 ? 15.906 -5.046 -11.044 1.00 71.12 72 ARG A N 1
ATOM 543 C CA . ARG A 1 72 ? 15.879 -4.316 -9.767 1.00 71.12 72 ARG A CA 1
ATOM 544 C C . ARG A 1 72 ? 16.768 -3.075 -9.834 1.00 71.12 72 ARG A C 1
ATOM 546 O O . ARG A 1 72 ? 17.925 -3.150 -10.228 1.00 71.12 72 ARG A O 1
ATOM 553 N N . GLY A 1 73 ? 16.252 -1.942 -9.359 1.00 68.44 73 GLY A N 1
ATOM 554 C CA . GLY A 1 73 ? 16.980 -0.665 -9.352 1.00 68.44 73 GLY A CA 1
ATOM 555 C C . GLY A 1 73 ? 16.911 0.109 -10.674 1.00 68.44 73 GLY A C 1
ATOM 556 O O . GLY A 1 73 ? 17.428 1.221 -10.738 1.00 68.44 73 GLY A O 1
ATOM 557 N N . CYS A 1 74 ? 16.241 -0.440 -11.689 1.00 67.56 74 CYS A N 1
ATOM 558 C CA . CYS A 1 74 ? 15.896 0.250 -12.927 1.00 67.56 74 CYS A CA 1
ATOM 559 C C . CYS A 1 74 ? 14.473 0.825 -12.849 1.00 67.56 74 CYS A C 1
ATOM 561 O O . CYS A 1 74 ? 13.641 0.363 -12.066 1.00 67.56 74 CYS A O 1
ATOM 563 N N . GLU A 1 75 ? 14.191 1.849 -13.654 1.00 69.62 75 GLU A N 1
ATOM 564 C CA . GLU A 1 75 ? 12.821 2.327 -13.838 1.00 69.62 75 GLU A CA 1
ATOM 565 C C . GLU A 1 75 ? 12.042 1.281 -14.644 1.00 69.62 75 GLU A C 1
ATOM 567 O O . GLU A 1 75 ? 12.455 0.909 -15.740 1.00 69.62 75 GLU A O 1
ATOM 572 N N . LEU A 1 76 ? 10.960 0.761 -14.061 1.00 65.69 76 LEU A N 1
ATOM 573 C CA . LEU A 1 76 ? 10.168 -0.319 -14.644 1.00 65.69 76 LEU A CA 1
ATOM 574 C C . LEU A 1 76 ? 9.021 0.250 -15.467 1.00 65.69 76 LEU A C 1
ATOM 576 O O . LEU A 1 76 ? 8.287 1.130 -15.008 1.00 65.69 76 LEU A O 1
ATOM 580 N N . THR A 1 77 ? 8.854 -0.284 -16.669 1.00 66.75 77 THR A N 1
ATOM 581 C CA . THR A 1 77 ? 7.710 0.006 -17.527 1.00 66.75 77 THR A CA 1
ATOM 582 C C . THR A 1 77 ? 6.520 -0.873 -17.144 1.00 66.75 77 THR A C 1
ATOM 584 O O . THR A 1 77 ? 6.663 -1.887 -16.467 1.00 66.75 77 THR A O 1
ATOM 587 N N . VAL A 1 78 ? 5.322 -0.519 -17.613 1.00 61.03 78 VAL A N 1
ATOM 588 C CA . VAL A 1 78 ? 4.098 -1.319 -17.402 1.00 61.03 78 VAL A CA 1
ATOM 589 C C . VAL A 1 78 ? 4.263 -2.771 -17.874 1.00 61.03 78 VAL A C 1
ATOM 591 O O . VAL A 1 78 ? 3.697 -3.680 -17.274 1.00 61.03 78 VAL A O 1
ATOM 594 N N . ALA A 1 79 ? 5.049 -3.007 -18.929 1.00 61.97 79 ALA A N 1
ATOM 595 C CA . ALA A 1 79 ? 5.315 -4.355 -19.429 1.00 61.97 79 ALA A CA 1
ATOM 596 C C . ALA A 1 79 ? 6.139 -5.205 -18.446 1.00 61.97 79 ALA A C 1
ATOM 598 O O . ALA A 1 79 ? 5.991 -6.423 -18.446 1.00 61.97 79 ALA A O 1
ATOM 599 N N . ASP A 1 80 ? 6.950 -4.565 -17.602 1.00 60.16 80 ASP A N 1
ATOM 600 C CA . ASP A 1 80 ? 7.827 -5.229 -16.632 1.00 60.16 80 ASP A CA 1
ATOM 601 C C . ASP A 1 80 ? 7.101 -5.595 -15.326 1.00 60.16 80 ASP A C 1
ATOM 603 O O . ASP A 1 80 ? 7.674 -6.259 -14.467 1.00 60.16 80 ASP A O 1
ATOM 607 N N . LEU A 1 81 ? 5.852 -5.141 -15.156 1.00 59.97 81 LEU A N 1
ATOM 608 C CA . LEU A 1 81 ? 5.017 -5.369 -13.970 1.00 59.97 81 LEU A CA 1
ATOM 609 C C . LEU A 1 81 ? 3.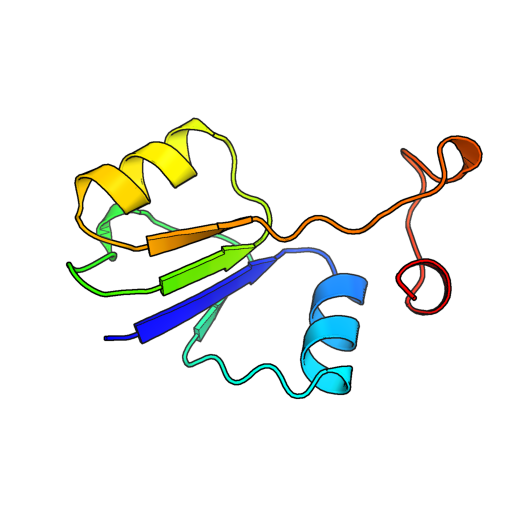935 -6.447 -14.191 1.00 59.97 81 LEU A C 1
ATOM 611 O O . LEU A 1 81 ? 2.971 -6.501 -13.426 1.00 59.97 81 LEU A O 1
ATOM 615 N N . ARG A 1 82 ? 4.069 -7.262 -15.247 1.00 56.59 82 ARG A N 1
ATOM 616 C CA . ARG A 1 82 ? 3.170 -8.379 -15.587 1.00 56.59 82 ARG A CA 1
ATOM 617 C C . ARG A 1 82 ? 3.656 -9.719 -15.059 1.00 56.59 82 ARG A C 1
ATOM 619 O O . ARG A 1 82 ? 4.879 -9.957 -15.113 1.00 56.59 82 ARG A O 1
#

Secondary structure (DSSP, 8-state):
--EEEE---HHHHHHHHHTT---SEEESS--GGG--TT-EEEE---HHHHHHHHHTTPEEEE------GGGTTSPPPGGGG-

Radius of gyration: 13.3 Å; chains: 1; bounding box: 32×21×35 Å